Protein AF-A0AA36H9I0-F1 (afdb_monomer_lite)

Sequence (108 aa):
MLPSVDAALAVGYRLLRPGSNLMRPSLDGLLRYNGPSHHNLRRKNVFIATKLYPSGSDNFFVESDDKIKDFLNNLRTDYMDMLLIYFPKTKETELDSPNNAIHRRIPT

Radius of gyration: 16.47 Å; chains: 1; bounding box: 45×22×42 Å

Structure (mmCIF, N/CA/C/O backbone):
data_AF-A0AA36H9I0-F1
#
_entry.id   AF-A0AA36H9I0-F1
#
loop_
_atom_site.group_PDB
_atom_site.id
_atom_site.type_symbol
_atom_site.label_atom_id
_atom_site.label_alt_id
_atom_site.label_comp_id
_atom_site.label_asym_id
_atom_site.label_entity_id
_atom_site.label_seq_id
_atom_site.pdbx_PDB_ins_code
_atom_site.Cartn_x
_atom_site.Cartn_y
_atom_site.Cartn_z
_atom_site.occupancy
_atom_site.B_iso_or_equiv
_atom_site.auth_seq_id
_atom_site.auth_comp_id
_atom_site.auth_asym_id
_atom_site.auth_atom_id
_atom_site.pdbx_PDB_model_num
ATOM 1 N N . MET A 1 1 ? -17.756 8.903 3.420 1.00 54.78 1 MET A N 1
ATOM 2 C CA . MET A 1 1 ? -17.158 7.550 3.413 1.00 54.78 1 MET A CA 1
ATOM 3 C C . MET A 1 1 ? -17.801 6.770 2.282 1.00 54.78 1 MET A C 1
ATOM 5 O O . MET A 1 1 ? -18.996 6.956 2.088 1.00 54.78 1 MET A O 1
ATOM 9 N N . LEU A 1 2 ? -17.061 5.962 1.515 1.00 65.62 2 LEU A N 1
ATOM 10 C CA . LEU A 1 2 ? -17.715 5.041 0.579 1.00 65.62 2 LEU A CA 1
ATOM 11 C C . LEU A 1 2 ? -18.588 4.082 1.409 1.00 65.62 2 LEU A C 1
ATOM 13 O O . LEU A 1 2 ? -18.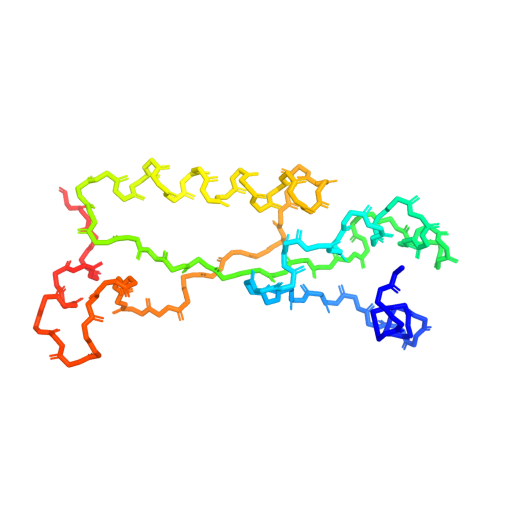027 3.430 2.294 1.00 65.62 2 LEU A O 1
ATOM 17 N N . PRO A 1 3 ? -19.910 3.988 1.166 1.00 74.25 3 PRO A N 1
ATOM 18 C CA . PRO A 1 3 ? -20.811 3.164 1.980 1.00 74.25 3 PRO A CA 1
ATOM 19 C C . PRO A 1 3 ? -20.350 1.707 2.117 1.00 74.25 3 PRO A C 1
ATOM 21 O O . PRO A 1 3 ? -20.537 1.077 3.152 1.00 74.25 3 PRO A O 1
ATOM 24 N N . SER A 1 4 ? -19.670 1.189 1.093 1.00 78.31 4 SER A N 1
ATOM 25 C CA . SER A 1 4 ? -19.118 -0.164 1.079 1.00 78.31 4 SER A CA 1
ATOM 26 C C . SER A 1 4 ? -17.991 -0.384 2.089 1.00 78.31 4 SER A C 1
ATOM 28 O O . SER A 1 4 ? -17.927 -1.453 2.690 1.00 78.31 4 SER A O 1
ATOM 30 N N . VAL A 1 5 ? -17.105 0.595 2.301 1.00 78.44 5 VAL A N 1
ATOM 31 C CA . VAL A 1 5 ? -15.998 0.420 3.254 1.00 78.44 5 VAL A CA 1
ATOM 32 C C . VAL A 1 5 ? -16.494 0.552 4.690 1.00 78.44 5 VAL A C 1
ATOM 34 O O . VAL A 1 5 ? -16.022 -0.175 5.557 1.00 78.44 5 VAL A O 1
ATOM 37 N N . ASP A 1 6 ? -17.477 1.421 4.935 1.00 78.00 6 ASP A N 1
ATOM 38 C CA . ASP A 1 6 ? -18.115 1.531 6.251 1.00 78.00 6 ASP A CA 1
ATOM 39 C C . ASP A 1 6 ? -18.805 0.229 6.652 1.00 78.00 6 ASP A C 1
ATOM 41 O O . ASP A 1 6 ? -18.501 -0.338 7.699 1.00 78.00 6 ASP A O 1
ATOM 45 N N . ALA A 1 7 ? -19.645 -0.305 5.760 1.00 84.69 7 ALA A N 1
ATOM 46 C CA . ALA A 1 7 ? -20.313 -1.581 5.967 1.00 84.69 7 ALA A CA 1
ATOM 47 C C . ALA A 1 7 ? -19.306 -2.722 6.176 1.00 84.69 7 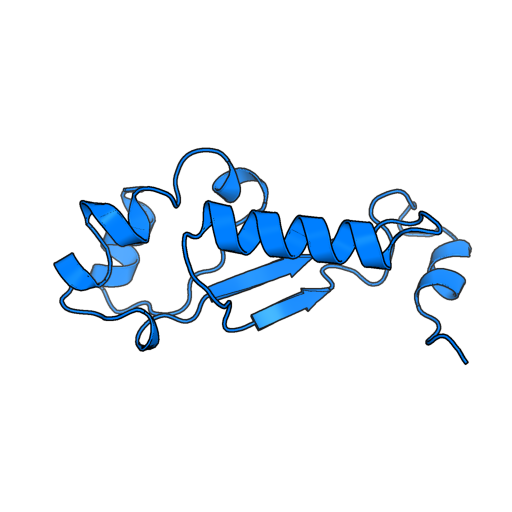ALA A C 1
ATOM 49 O O . ALA A 1 7 ? -19.489 -3.544 7.069 1.00 84.69 7 ALA A O 1
ATOM 50 N N . ALA A 1 8 ? -18.209 -2.751 5.408 1.00 86.56 8 ALA A N 1
ATOM 51 C CA . ALA A 1 8 ? -17.154 -3.745 5.585 1.00 86.56 8 ALA A CA 1
ATOM 52 C C . ALA A 1 8 ? -16.517 -3.658 6.985 1.00 86.56 8 ALA A C 1
ATOM 54 O O . ALA A 1 8 ? -16.361 -4.681 7.655 1.00 86.56 8 ALA A O 1
ATOM 55 N N . LEU A 1 9 ? -16.185 -2.452 7.462 1.00 85.88 9 LEU A N 1
ATOM 56 C CA . LEU A 1 9 ? -15.652 -2.267 8.815 1.00 85.88 9 LEU A CA 1
ATOM 57 C C . LEU A 1 9 ? -16.678 -2.670 9.888 1.00 85.88 9 LEU A C 1
ATOM 59 O O . LEU A 1 9 ? -16.293 -3.352 10.845 1.00 85.88 9 LEU A O 1
ATOM 63 N N . ALA A 1 10 ? -17.956 -2.331 9.692 1.00 86.38 10 ALA A N 1
ATOM 64 C CA . ALA A 1 10 ? -19.056 -2.666 10.597 1.00 86.38 10 ALA A CA 1
ATOM 65 C C . ALA A 1 10 ? -19.235 -4.182 10.771 1.00 86.38 10 ALA A C 1
ATOM 67 O O . ALA A 1 10 ? -19.421 -4.659 11.887 1.00 86.38 10 ALA A O 1
ATOM 68 N N . VAL A 1 11 ? -19.111 -4.956 9.686 1.00 92.50 11 VAL A N 1
ATOM 69 C CA . VAL A 1 11 ? -19.243 -6.427 9.720 1.00 92.50 11 VAL A CA 1
ATOM 70 C C . VAL A 1 11 ? -17.930 -7.158 10.030 1.00 92.50 11 VAL A C 1
ATOM 72 O O . VAL A 1 11 ? -17.884 -8.384 9.998 1.00 92.50 11 VAL A O 1
ATOM 75 N N . GLY A 1 12 ? -16.855 -6.428 10.347 1.00 90.75 12 GLY A N 1
ATOM 76 C CA . GLY A 1 12 ? -15.625 -7.013 10.888 1.00 90.75 12 GLY A CA 1
ATOM 77 C C . GLY A 1 12 ? -14.437 -7.111 9.929 1.00 90.75 12 GLY A C 1
ATOM 78 O O . GLY A 1 12 ? -13.374 -7.562 10.354 1.00 90.75 12 GLY A O 1
ATOM 79 N N . TYR A 1 13 ? -14.537 -6.648 8.678 1.00 92.12 13 TYR A N 1
ATOM 80 C CA . TYR A 1 13 ? -13.367 -6.605 7.796 1.00 92.12 13 TYR A CA 1
ATOM 81 C C . TYR A 1 13 ? -12.296 -5.688 8.373 1.00 92.12 13 TYR A C 1
ATOM 83 O O . TYR A 1 13 ? -12.578 -4.581 8.836 1.00 92.12 13 TYR A O 1
ATOM 91 N N . ARG A 1 14 ? -11.046 -6.144 8.321 1.00 91.06 14 ARG A N 1
ATOM 92 C CA . ARG A 1 14 ? -9.877 -5.357 8.726 1.00 91.06 14 ARG A CA 1
ATOM 93 C C . ARG A 1 14 ? -8.837 -5.222 7.626 1.00 91.06 14 ARG A C 1
ATOM 95 O O . ARG A 1 14 ? -7.972 -4.377 7.759 1.00 91.06 14 ARG A O 1
ATOM 102 N N . LEU A 1 15 ? -8.930 -5.978 6.532 1.00 91.38 15 LEU A N 1
ATOM 103 C CA . LEU A 1 15 ? -8.062 -5.799 5.369 1.00 91.38 15 LEU A CA 1
ATOM 104 C C . LEU A 1 15 ? -8.715 -4.849 4.369 1.00 91.38 15 LEU A C 1
ATOM 106 O O . LEU A 1 15 ? -9.805 -5.116 3.867 1.00 91.38 15 LEU A O 1
ATOM 110 N N . LEU A 1 16 ? -8.016 -3.764 4.053 1.00 85.44 16 LEU A N 1
ATOM 111 C CA . LEU A 1 16 ? -8.414 -2.779 3.062 1.00 85.44 16 LEU A CA 1
ATOM 112 C C . LEU A 1 16 ? -7.398 -2.758 1.929 1.00 85.44 16 LEU A C 1
ATOM 114 O O . LEU A 1 16 ? -6.202 -2.557 2.144 1.00 85.44 16 LEU A O 1
ATOM 118 N N . ARG A 1 17 ? -7.893 -2.934 0.705 1.00 84.25 17 ARG A N 1
ATOM 119 C CA . ARG A 1 17 ? -7.081 -2.857 -0.506 1.00 84.25 17 ARG A CA 1
ATOM 120 C C . ARG A 1 17 ? -7.621 -1.777 -1.441 1.00 84.25 17 ARG A C 1
ATOM 122 O O . ARG A 1 17 ? -8.466 -2.082 -2.285 1.00 84.25 17 ARG A O 1
ATOM 129 N N . PRO A 1 18 ? -7.175 -0.519 -1.303 1.00 72.06 18 PRO A N 1
ATOM 130 C CA . PRO A 1 18 ? -7.567 0.530 -2.232 1.00 72.06 18 PRO A CA 1
ATOM 131 C C . PRO A 1 18 ? -7.066 0.200 -3.646 1.00 72.06 18 PRO A C 1
ATOM 133 O O . PRO A 1 18 ? -5.919 -0.196 -3.850 1.00 72.06 18 PRO A O 1
ATOM 136 N N . GLY A 1 19 ? -7.947 0.326 -4.640 1.00 66.12 19 GLY A N 1
ATOM 137 C CA . GLY A 1 19 ? -7.549 0.311 -6.049 1.00 66.12 19 GLY A CA 1
ATOM 138 C C . GLY A 1 19 ? -6.933 1.653 -6.450 1.00 66.12 19 GLY A C 1
ATOM 139 O O . GLY A 1 19 ? -7.266 2.676 -5.858 1.00 66.12 19 GLY A O 1
ATOM 140 N N . SER A 1 20 ? -6.094 1.679 -7.489 1.00 57.47 20 SER A N 1
ATOM 141 C CA . SER A 1 20 ? -5.410 2.895 -7.974 1.00 57.47 20 SER A CA 1
ATOM 142 C C . SER A 1 20 ? -6.358 4.066 -8.276 1.00 57.47 20 SER A C 1
ATOM 144 O O . SER A 1 20 ? -6.015 5.217 -8.028 1.00 57.47 20 SER A O 1
ATOM 146 N N . ASN A 1 21 ? -7.574 3.782 -8.754 1.00 50.12 21 ASN A N 1
ATOM 147 C CA . ASN A 1 21 ? -8.593 4.801 -9.048 1.00 50.12 21 ASN A CA 1
ATOM 148 C C . ASN A 1 21 ? -9.356 5.264 -7.792 1.00 50.12 21 ASN A C 1
ATOM 150 O O . ASN A 1 21 ? -9.898 6.364 -7.767 1.00 50.12 21 ASN A O 1
ATOM 154 N N . LEU A 1 22 ? -9.366 4.443 -6.736 1.00 50.00 22 LEU A N 1
ATOM 155 C CA . LEU A 1 22 ? -9.992 4.745 -5.444 1.00 50.00 22 LEU A CA 1
ATOM 156 C C . LEU A 1 22 ? -9.137 5.699 -4.591 1.00 50.00 22 LEU A C 1
ATOM 158 O O . LEU A 1 22 ? -9.618 6.247 -3.602 1.00 50.00 22 LEU A O 1
ATOM 162 N N . MET A 1 23 ? -7.871 5.890 -4.973 1.00 52.00 23 MET A N 1
ATOM 163 C CA . MET A 1 23 ? -6.918 6.745 -4.266 1.00 52.00 23 MET A CA 1
ATOM 164 C C . MET A 1 23 ? -7.111 8.238 -4.530 1.00 52.00 23 MET A C 1
ATOM 166 O O . MET A 1 23 ? -6.544 9.042 -3.802 1.00 52.00 23 MET A O 1
ATOM 170 N N . ARG A 1 24 ? -7.892 8.622 -5.551 1.00 50.19 24 ARG A N 1
ATOM 171 C CA . ARG A 1 24 ? -7.977 10.021 -5.994 1.00 50.19 24 ARG A CA 1
ATOM 172 C C . ARG A 1 24 ? -9.034 10.869 -5.264 1.00 50.19 24 ARG A C 1
ATOM 174 O O . ARG A 1 24 ? -8.692 12.003 -4.961 1.00 50.19 24 ARG A O 1
ATOM 181 N N . PRO A 1 25 ? -10.265 10.395 -4.956 1.00 45.78 25 PRO A N 1
ATOM 182 C CA . PRO A 1 25 ? -11.233 11.265 -4.269 1.00 45.78 25 PRO A CA 1
ATOM 183 C C . PRO A 1 25 ? -11.659 10.869 -2.845 1.00 45.78 25 PRO A C 1
ATOM 185 O O . PRO A 1 25 ? -12.310 11.690 -2.206 1.00 45.78 25 PRO A O 1
ATOM 188 N N . SER A 1 26 ? -11.395 9.668 -2.297 1.00 50.19 26 SER A N 1
ATOM 189 C CA . SER A 1 26 ? -12.060 9.329 -1.016 1.00 50.19 26 SER A CA 1
ATOM 190 C C . SER A 1 26 ? -11.450 8.229 -0.135 1.00 50.19 26 SER A C 1
ATOM 192 O O . SER A 1 26 ? -12.193 7.373 0.356 1.00 50.19 26 SER A O 1
ATOM 194 N N . LEU A 1 27 ? -10.148 8.290 0.171 1.00 51.41 27 LEU A N 1
ATOM 195 C CA . LEU A 1 27 ? -9.668 7.784 1.473 1.00 51.41 27 LEU A CA 1
ATOM 196 C C . LEU A 1 27 ? -9.470 8.884 2.526 1.00 51.41 27 LEU A C 1
ATOM 198 O O . LEU A 1 27 ? -9.447 8.584 3.719 1.00 51.41 27 LEU A O 1
ATOM 202 N N . ASP A 1 28 ? -9.492 10.149 2.100 1.00 46.25 28 ASP A N 1
ATOM 203 C CA . ASP A 1 28 ? -9.502 11.341 2.956 1.00 46.25 28 ASP A CA 1
ATOM 204 C C . ASP A 1 28 ? -10.556 11.280 4.077 1.00 46.25 28 ASP A C 1
ATOM 206 O O . ASP A 1 28 ? -10.324 11.746 5.193 1.00 46.25 28 ASP A O 1
ATOM 210 N N . GLY A 1 29 ? -11.706 10.653 3.804 1.00 48.47 29 GLY A N 1
ATOM 211 C CA . GLY A 1 29 ? -12.791 10.467 4.770 1.00 48.47 29 GLY A CA 1
ATOM 212 C C . GLY A 1 29 ? -12.775 9.138 5.530 1.00 48.47 29 GLY A C 1
ATOM 213 O O . GLY A 1 29 ? -13.533 9.002 6.490 1.00 48.47 29 GLY A O 1
ATOM 214 N N . LEU A 1 30 ? -11.952 8.162 5.124 1.00 54.00 30 LEU A N 1
ATOM 215 C CA . LEU A 1 30 ? -11.937 6.834 5.741 1.00 54.00 30 LEU A CA 1
ATOM 216 C C . LEU A 1 30 ? -11.290 6.849 7.122 1.00 54.00 30 LEU A C 1
ATOM 218 O O . LEU A 1 30 ? -11.677 6.057 7.957 1.00 54.00 30 LEU A O 1
ATOM 222 N N . LEU A 1 31 ? -10.305 7.708 7.379 1.00 55.41 31 LEU A N 1
ATOM 223 C CA . LEU A 1 31 ? -9.673 7.774 8.702 1.00 55.41 31 LEU A CA 1
ATOM 224 C C . LEU A 1 31 ? -10.108 9.003 9.512 1.00 55.41 31 LEU A C 1
ATOM 226 O O . LEU A 1 31 ? -9.999 8.975 10.733 1.00 55.41 31 LEU A O 1
ATOM 230 N N . ARG A 1 32 ? -10.633 10.058 8.864 1.00 48.59 32 ARG A N 1
ATOM 231 C CA . ARG A 1 32 ? -10.984 11.326 9.533 1.00 48.59 32 ARG A CA 1
ATOM 232 C C . ARG A 1 32 ? -12.449 11.499 9.930 1.00 48.59 32 ARG A C 1
ATOM 234 O O . ARG A 1 32 ? -12.674 12.118 10.960 1.00 48.59 32 ARG A O 1
ATOM 241 N N . TYR A 1 33 ? -13.422 11.028 9.141 1.00 48.12 33 TYR A N 1
ATOM 242 C CA . TYR A 1 33 ? -14.826 11.433 9.350 1.00 48.12 33 TYR A CA 1
ATOM 243 C C . TYR A 1 33 ? -15.704 10.334 9.963 1.00 48.12 33 TYR A C 1
ATOM 245 O O . TYR A 1 33 ? -16.446 10.630 10.883 1.00 48.12 33 TYR A O 1
ATOM 253 N N . ASN A 1 34 ? -15.558 9.074 9.527 1.00 45.56 34 ASN A N 1
ATOM 254 C CA . ASN A 1 34 ? -16.304 7.902 10.036 1.00 45.56 34 ASN A CA 1
ATOM 255 C C . ASN A 1 34 ? -15.397 6.658 10.118 1.00 45.56 34 ASN A C 1
ATOM 257 O O . ASN A 1 34 ? -15.781 5.548 9.767 1.00 45.56 34 ASN A O 1
ATOM 261 N N . GLY A 1 35 ? -14.129 6.862 10.461 1.00 55.91 35 GLY A N 1
ATOM 262 C CA . GLY A 1 35 ? -13.119 5.829 10.301 1.00 55.91 35 GLY A CA 1
ATOM 263 C C . GLY A 1 35 ? -13.152 4.713 11.324 1.00 55.91 35 GLY A C 1
ATOM 264 O O . GLY A 1 35 ? -14.155 4.529 12.004 1.00 55.91 35 GLY A O 1
ATOM 265 N N . PRO A 1 36 ? -12.034 3.983 11.476 1.00 52.06 36 PRO A N 1
ATOM 266 C CA . PRO A 1 36 ? -11.808 3.067 12.573 1.00 52.06 36 PRO A CA 1
ATOM 267 C C . PRO A 1 36 ? -12.453 3.554 13.877 1.00 52.06 36 PRO A C 1
ATOM 269 O O . PRO A 1 36 ? -13.247 2.829 14.446 1.00 52.06 36 PRO A O 1
ATOM 272 N N . SER A 1 37 ? -12.261 4.816 14.250 1.00 52.19 37 SER A N 1
ATOM 273 C CA . SER A 1 37 ? -12.871 5.484 15.405 1.00 52.19 37 SER A CA 1
ATOM 274 C C . SER A 1 37 ? -14.407 5.416 15.502 1.00 52.19 37 SER A C 1
ATOM 276 O O . SER A 1 37 ? -14.902 5.232 16.609 1.00 52.19 37 SER A O 1
ATOM 278 N N . HIS A 1 38 ? -15.160 5.495 14.398 1.00 66.00 38 HIS A N 1
ATOM 279 C CA . HIS A 1 38 ? -16.621 5.275 14.377 1.00 66.00 38 HIS A CA 1
ATOM 280 C C . HIS A 1 38 ? -16.986 3.834 14.770 1.00 66.00 38 HIS A C 1
ATOM 282 O O . HIS A 1 38 ? -17.981 3.589 15.442 1.00 66.00 38 HIS A O 1
ATOM 288 N N . HIS A 1 39 ? -16.116 2.885 14.425 1.00 74.25 39 HIS A N 1
ATOM 289 C CA . HIS A 1 39 ? -16.177 1.479 14.839 1.00 74.25 39 HIS A CA 1
ATOM 290 C C . HIS A 1 39 ? -15.274 1.179 16.056 1.00 74.25 39 HIS A C 1
ATOM 292 O O . HIS A 1 39 ? -14.968 0.021 16.331 1.00 74.25 39 HIS A O 1
ATOM 298 N N . ASN A 1 40 ? -14.800 2.213 16.769 1.00 78.00 40 ASN A N 1
ATOM 299 C CA . ASN A 1 40 ? -13.834 2.145 17.879 1.00 78.00 40 ASN A CA 1
ATOM 300 C C . ASN A 1 40 ? -12.516 1.372 17.592 1.00 78.00 40 ASN A C 1
ATOM 302 O O . ASN A 1 40 ? -11.878 0.782 18.463 1.00 78.00 40 ASN A O 1
ATOM 306 N N . LEU A 1 41 ? -12.087 1.368 16.343 1.00 81.81 41 LEU A N 1
ATOM 307 C CA . LEU A 1 41 ? -10.833 0.826 15.843 1.00 81.81 41 LEU A CA 1
ATOM 308 C C . LEU A 1 41 ? -9.749 1.922 15.794 1.00 81.81 41 LEU A C 1
ATOM 310 O O . LEU A 1 41 ? -10.009 3.115 15.640 1.00 81.81 41 LEU A O 1
ATOM 314 N N . ARG A 1 42 ? -8.490 1.501 15.871 1.00 82.12 42 ARG A N 1
ATOM 315 C CA . ARG A 1 42 ? -7.288 2.329 15.691 1.00 82.12 42 ARG A CA 1
ATOM 316 C C . ARG A 1 42 ? -6.593 1.947 14.385 1.00 82.12 42 ARG A C 1
ATOM 318 O O . ARG A 1 42 ? -6.871 0.887 13.831 1.00 82.12 42 ARG A O 1
ATOM 325 N N . ARG A 1 43 ? -5.618 2.743 13.927 1.00 85.94 43 ARG A N 1
ATOM 326 C CA . ARG A 1 43 ? -4.833 2.439 12.711 1.00 85.94 43 ARG A CA 1
ATOM 327 C C . ARG A 1 43 ? -4.270 1.010 12.701 1.00 85.94 43 ARG A C 1
ATOM 329 O O . ARG A 1 43 ? -4.393 0.330 11.691 1.00 85.94 43 ARG A O 1
ATOM 336 N N . LYS A 1 44 ? -3.747 0.540 13.840 1.00 88.44 44 LYS A N 1
ATOM 337 C CA . LYS A 1 44 ? -3.201 -0.821 14.024 1.00 88.44 44 LYS A CA 1
ATOM 338 C C . LYS A 1 44 ? -4.227 -1.956 13.924 1.00 88.44 44 LYS A C 1
ATOM 340 O O . LYS A 1 44 ? -3.852 -3.119 13.901 1.00 88.44 44 LYS A O 1
ATOM 345 N N . ASN A 1 45 ? -5.521 -1.643 13.968 1.00 87.88 45 ASN A N 1
ATOM 346 C CA . ASN A 1 45 ? -6.578 -2.642 13.843 1.00 87.88 45 ASN A CA 1
ATOM 347 C C . ASN A 1 45 ? -6.952 -2.901 12.384 1.00 87.88 45 ASN A C 1
ATOM 349 O O . ASN A 1 45 ? -7.764 -3.780 12.134 1.00 87.88 45 ASN A O 1
ATOM 353 N N . VAL A 1 46 ? -6.398 -2.141 11.441 1.00 87.88 46 VAL A N 1
ATOM 354 C CA . VAL A 1 46 ? -6.696 -2.243 10.015 1.00 87.88 46 VAL A CA 1
ATOM 355 C C . VAL A 1 46 ? -5.404 -2.560 9.276 1.00 87.88 46 VAL A C 1
ATOM 357 O O . VAL A 1 46 ? -4.364 -2.001 9.598 1.00 87.88 46 VAL A O 1
ATOM 360 N N . PHE A 1 47 ? -5.479 -3.436 8.286 1.00 92.44 47 PHE A N 1
ATOM 361 C CA . PHE A 1 47 ? -4.388 -3.838 7.416 1.00 92.44 47 PHE A CA 1
ATOM 362 C C . PHE A 1 47 ? -4.580 -3.194 6.043 1.00 92.44 47 PHE A C 1
ATOM 364 O O . PHE A 1 47 ? -5.529 -3.518 5.329 1.00 92.44 47 PHE A O 1
ATOM 371 N N . ILE A 1 48 ? -3.696 -2.278 5.666 1.00 88.38 48 ILE A N 1
ATOM 372 C CA . ILE A 1 48 ? -3.726 -1.580 4.383 1.00 88.38 48 ILE A CA 1
ATOM 373 C C . ILE A 1 48 ? -2.725 -2.237 3.436 1.00 88.38 48 ILE A C 1
ATOM 375 O O . ILE A 1 48 ? -1.515 -2.186 3.659 1.00 88.38 48 ILE A O 1
ATOM 379 N N . ALA A 1 49 ? -3.244 -2.813 2.354 1.00 90.69 49 ALA A N 1
ATOM 380 C CA . ALA A 1 49 ? -2.452 -3.410 1.288 1.00 90.69 49 ALA A CA 1
ATOM 381 C C . ALA A 1 49 ? -2.617 -2.616 -0.009 1.00 90.69 49 ALA A C 1
ATOM 383 O O . ALA A 1 49 ? -3.742 -2.408 -0.460 1.00 90.69 49 ALA A O 1
ATOM 384 N N . THR A 1 50 ? -1.523 -2.234 -0.665 1.00 87.25 50 THR A N 1
ATOM 385 C CA . THR A 1 50 ? -1.583 -1.600 -1.991 1.00 87.25 50 THR A CA 1
ATOM 386 C C . THR A 1 50 ? -0.609 -2.237 -2.975 1.00 87.25 50 THR A C 1
ATOM 388 O O . THR A 1 50 ? 0.161 -3.142 -2.646 1.00 87.25 50 THR A O 1
ATOM 391 N N . LYS A 1 51 ? -0.702 -1.798 -4.227 1.00 88.38 51 LYS A N 1
ATOM 392 C CA . LYS A 1 51 ? 0.069 -2.305 -5.351 1.00 88.38 51 LYS A CA 1
ATOM 393 C C . LYS A 1 51 ? 0.793 -1.167 -6.054 1.00 88.38 51 LYS A C 1
ATOM 395 O O . LYS A 1 51 ? 0.169 -0.176 -6.421 1.00 88.38 51 LYS A O 1
ATOM 400 N N . LEU A 1 52 ? 2.083 -1.354 -6.297 1.00 88.19 52 LEU A N 1
ATOM 401 C CA . LEU A 1 52 ? 2.918 -0.455 -7.078 1.00 88.19 52 LEU A CA 1
ATOM 402 C C . LEU A 1 52 ? 3.149 -1.052 -8.469 1.00 88.19 52 LEU A C 1
ATOM 404 O O . LEU A 1 52 ? 3.524 -2.216 -8.593 1.00 88.19 52 LEU A O 1
ATOM 408 N N . TYR A 1 53 ? 2.937 -0.250 -9.512 1.00 86.81 53 TYR A N 1
ATOM 409 C CA . TYR A 1 53 ? 3.427 -0.552 -10.858 1.00 86.81 53 TYR A CA 1
ATOM 410 C C . TYR A 1 53 ? 4.767 0.176 -11.050 1.00 86.81 53 TYR A C 1
ATOM 412 O O . TYR A 1 53 ? 4.758 1.419 -11.056 1.00 86.81 53 TYR A O 1
ATOM 420 N N . PRO A 1 54 ? 5.891 -0.555 -11.179 1.00 84.88 54 PRO A N 1
ATOM 421 C CA . PRO A 1 54 ? 7.193 0.047 -11.437 1.00 84.88 54 PRO A CA 1
ATOM 422 C C . PRO A 1 54 ? 7.196 0.799 -12.765 1.00 84.88 54 PRO A C 1
ATOM 424 O O . PRO A 1 54 ? 6.519 0.393 -13.712 1.00 84.88 54 PRO A O 1
ATOM 427 N N . SER A 1 55 ? 7.952 1.887 -12.814 1.00 86.75 55 SER A N 1
ATOM 428 C CA . SER A 1 55 ? 8.283 2.577 -14.060 1.00 86.75 55 SER A CA 1
ATOM 429 C C . SER A 1 55 ? 9.424 1.856 -14.769 1.00 86.75 55 SER A C 1
ATOM 431 O O . SER A 1 55 ? 10.260 1.236 -14.112 1.00 86.75 55 SER A O 1
ATOM 433 N N . GLY A 1 56 ? 9.450 1.925 -16.096 1.00 85.50 56 GLY A N 1
ATOM 434 C CA . GLY A 1 56 ? 10.580 1.488 -16.912 1.00 85.50 56 GLY A CA 1
ATOM 435 C C . GLY A 1 56 ? 11.661 2.544 -17.115 1.00 85.50 56 GLY A C 1
ATOM 436 O O . GLY A 1 56 ? 12.574 2.289 -17.892 1.00 85.50 56 GLY A O 1
ATOM 437 N N . SER A 1 57 ? 11.558 3.707 -16.466 1.00 87.31 57 SER A N 1
ATOM 438 C CA . SER A 1 57 ? 12.571 4.762 -16.541 1.00 87.31 57 SER A CA 1
ATOM 439 C C . SER A 1 57 ? 13.835 4.419 -15.741 1.00 87.31 57 SER A C 1
ATOM 441 O O . SER A 1 57 ? 13.800 3.649 -14.779 1.00 87.31 57 SER A O 1
ATOM 443 N N . ASP A 1 58 ? 14.950 5.070 -16.076 1.00 86.00 58 ASP A N 1
ATOM 444 C CA . ASP A 1 58 ? 16.198 4.965 -15.303 1.00 86.00 58 ASP A CA 1
ATOM 445 C C . ASP A 1 58 ? 16.059 5.537 -13.877 1.00 86.00 58 ASP A C 1
ATOM 447 O O . ASP A 1 58 ? 16.807 5.174 -12.971 1.00 86.00 58 ASP A O 1
ATOM 451 N N . ASN A 1 59 ? 15.047 6.381 -13.645 1.00 88.75 59 ASN A N 1
ATOM 452 C CA . ASN A 1 59 ? 14.737 6.990 -12.350 1.00 88.75 59 ASN A CA 1
ATOM 453 C C . ASN A 1 59 ? 13.701 6.191 -11.541 1.00 88.75 59 ASN A C 1
ATOM 455 O O . ASN A 1 59 ? 13.089 6.735 -10.616 1.00 88.75 59 ASN A O 1
ATOM 459 N N . PHE A 1 60 ? 13.486 4.906 -11.855 1.00 86.12 60 PHE A N 1
ATOM 460 C CA . PHE A 1 60 ? 12.405 4.112 -11.261 1.00 86.12 60 PHE A CA 1
ATOM 461 C C . PHE A 1 60 ? 12.406 4.098 -9.725 1.00 86.12 60 PHE A C 1
ATOM 463 O O . PHE A 1 60 ? 11.333 3.985 -9.129 1.00 86.12 60 PHE A O 1
ATOM 470 N N . PHE A 1 61 ? 13.570 4.212 -9.073 1.00 87.50 61 PHE A N 1
ATOM 471 C CA . PHE A 1 61 ? 13.668 4.298 -7.614 1.00 87.50 61 PHE A CA 1
ATOM 472 C C . PHE A 1 61 ? 13.001 5.564 -7.066 1.00 87.50 61 PHE A C 1
ATOM 474 O O . PHE A 1 61 ? 12.165 5.463 -6.171 1.00 87.50 61 PHE A O 1
ATOM 481 N N . VAL A 1 62 ? 13.322 6.731 -7.634 1.00 92.44 62 VAL A N 1
ATOM 482 C CA . VAL A 1 62 ? 12.752 8.026 -7.224 1.00 92.44 62 VAL A CA 1
ATOM 483 C C . VAL A 1 62 ? 11.252 8.044 -7.495 1.00 92.44 62 VAL A C 1
ATOM 485 O O . VAL A 1 62 ? 10.461 8.342 -6.610 1.00 92.44 62 VAL A O 1
ATOM 488 N N . GLU A 1 63 ? 10.839 7.606 -8.685 1.00 91.19 63 GLU A N 1
ATOM 489 C CA . GLU A 1 63 ? 9.420 7.564 -9.048 1.00 91.19 63 GLU A CA 1
ATOM 490 C C . GLU A 1 63 ? 8.611 6.581 -8.186 1.00 91.19 63 GLU A C 1
ATOM 492 O O . GLU A 1 63 ? 7.414 6.774 -7.958 1.00 91.19 63 GLU A O 1
ATOM 497 N N . SER A 1 64 ? 9.237 5.495 -7.725 1.00 89.75 64 SER A N 1
ATOM 498 C CA . SER A 1 64 ? 8.607 4.548 -6.801 1.00 89.75 64 SER A CA 1
ATOM 499 C C . SER A 1 64 ? 8.451 5.149 -5.409 1.00 89.75 64 SER A C 1
ATOM 501 O O . SER A 1 64 ? 7.392 4.986 -4.805 1.00 89.75 64 SER A O 1
ATOM 503 N N . ASP A 1 65 ? 9.468 5.859 -4.922 1.00 92.25 65 ASP A N 1
ATOM 504 C CA . ASP A 1 65 ? 9.431 6.565 -3.641 1.00 92.25 65 ASP A CA 1
ATOM 505 C C . ASP A 1 65 ? 8.361 7.668 -3.634 1.00 92.25 65 ASP A C 1
ATOM 507 O O . ASP A 1 65 ? 7.526 7.715 -2.730 1.00 92.25 65 ASP A O 1
ATOM 511 N N . ASP A 1 66 ? 8.288 8.473 -4.695 1.00 92.56 66 ASP A N 1
ATOM 512 C CA . ASP A 1 66 ? 7.257 9.503 -4.855 1.00 92.56 66 ASP A CA 1
ATOM 513 C C . ASP A 1 66 ? 5.848 8.896 -4.875 1.00 92.56 66 ASP A C 1
ATOM 515 O O . ASP A 1 66 ? 4.956 9.366 -4.170 1.00 92.56 66 ASP A O 1
ATOM 519 N N . LYS A 1 67 ? 5.645 7.775 -5.583 1.00 89.00 67 LYS A N 1
ATOM 520 C CA . LYS A 1 67 ? 4.361 7.051 -5.555 1.00 89.00 67 LYS A CA 1
ATOM 521 C C . LYS A 1 67 ? 4.015 6.520 -4.163 1.00 89.00 67 LYS A C 1
ATOM 523 O O . LYS A 1 67 ? 2.842 6.514 -3.792 1.00 89.00 67 LYS A O 1
ATOM 528 N N . ILE A 1 68 ? 4.997 6.047 -3.395 1.00 90.69 68 ILE A N 1
ATOM 529 C CA . ILE A 1 68 ? 4.778 5.586 -2.018 1.00 90.69 68 ILE A CA 1
ATOM 530 C C . ILE A 1 68 ? 4.389 6.767 -1.126 1.00 90.69 68 ILE A C 1
ATOM 532 O O . ILE A 1 68 ? 3.421 6.653 -0.374 1.00 90.69 68 ILE A O 1
ATOM 536 N N . LYS A 1 69 ? 5.076 7.907 -1.241 1.00 91.31 69 LYS A N 1
ATOM 537 C CA . LYS A 1 69 ? 4.723 9.146 -0.533 1.00 91.31 69 LYS A CA 1
ATOM 538 C C . LYS A 1 69 ? 3.317 9.608 -0.892 1.00 91.31 69 LYS A C 1
ATOM 540 O O . LYS A 1 69 ? 2.532 9.900 0.005 1.00 91.31 69 LYS A O 1
ATOM 545 N N . ASP A 1 70 ? 2.957 9.585 -2.172 1.00 87.81 70 ASP A N 1
ATOM 546 C CA . ASP A 1 70 ? 1.601 9.883 -2.628 1.00 87.81 70 ASP A CA 1
ATOM 547 C C . ASP A 1 70 ? 0.582 8.926 -2.015 1.00 87.81 70 ASP A C 1
ATOM 549 O O . ASP A 1 70 ? -0.489 9.352 -1.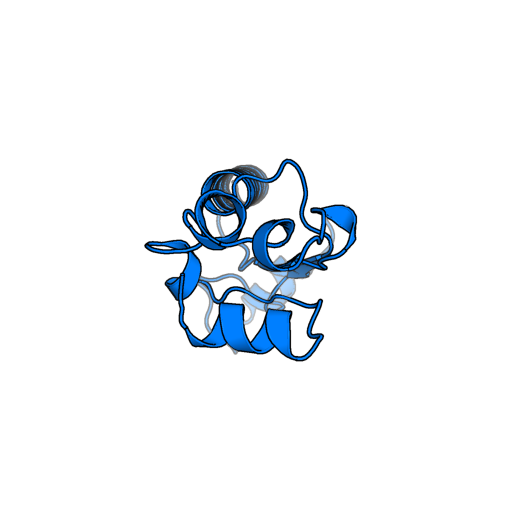581 1.00 87.81 70 ASP A O 1
ATOM 553 N N . PHE A 1 71 ? 0.892 7.629 -1.937 1.00 85.75 71 PHE A N 1
ATOM 554 C CA . PHE A 1 71 ? 0.022 6.678 -1.257 1.00 85.75 71 PHE A CA 1
ATOM 555 C C . PHE A 1 71 ? -0.163 7.047 0.211 1.00 85.75 71 PHE A C 1
ATOM 557 O O . PHE A 1 71 ? -1.299 7.197 0.648 1.00 85.75 71 PHE A O 1
ATOM 564 N N . LEU A 1 72 ? 0.916 7.246 0.961 1.00 86.56 72 LEU A N 1
ATOM 565 C CA . LEU A 1 72 ? 0.856 7.600 2.381 1.00 86.56 72 LEU A CA 1
ATOM 566 C C . LEU A 1 72 ? 0.100 8.915 2.621 1.00 86.56 72 LEU A C 1
ATOM 568 O O . LEU A 1 72 ? -0.765 8.964 3.496 1.00 86.56 72 LEU A O 1
ATOM 572 N N . ASN A 1 73 ? 0.335 9.932 1.788 1.00 85.62 73 ASN A N 1
ATOM 573 C CA . ASN A 1 73 ? -0.349 11.224 1.842 1.00 85.62 73 ASN A CA 1
ATOM 574 C C . ASN A 1 73 ? -1.854 11.081 1.575 1.00 85.62 73 ASN A C 1
ATOM 576 O O . ASN A 1 73 ? -2.667 11.563 2.364 1.00 85.62 73 ASN A O 1
ATOM 580 N N . ASN A 1 74 ? -2.236 10.356 0.519 1.00 78.00 74 ASN A N 1
ATOM 581 C CA . ASN A 1 74 ? -3.642 10.112 0.172 1.00 78.00 74 ASN A CA 1
ATOM 582 C C . ASN A 1 74 ? -4.366 9.245 1.216 1.00 78.00 74 ASN A C 1
ATOM 584 O O . ASN A 1 74 ? -5.570 9.377 1.433 1.00 78.00 74 ASN A O 1
ATOM 588 N N . LEU A 1 75 ? -3.636 8.333 1.860 1.00 77.94 75 LEU A N 1
ATOM 589 C CA . LEU A 1 75 ? -4.141 7.475 2.930 1.00 77.94 75 LEU A CA 1
ATOM 590 C C . LEU A 1 75 ? -4.099 8.167 4.306 1.00 77.94 75 LEU A C 1
ATOM 592 O O . LEU A 1 75 ? -4.716 7.664 5.244 1.00 77.94 75 LEU A O 1
ATOM 596 N N . ARG A 1 76 ? -3.383 9.294 4.431 1.00 78.50 76 ARG A N 1
ATOM 597 C CA . ARG A 1 76 ? -3.098 10.032 5.676 1.00 78.50 76 ARG A CA 1
ATOM 598 C C . ARG A 1 76 ? -2.604 9.126 6.807 1.00 78.50 76 ARG A C 1
ATOM 600 O O . ARG A 1 76 ? -3.120 9.162 7.923 1.00 78.50 76 ARG A O 1
ATOM 607 N N . THR A 1 77 ? -1.629 8.284 6.493 1.00 82.31 77 THR A N 1
ATOM 608 C CA . THR A 1 77 ? -0.998 7.335 7.418 1.00 82.31 77 THR A CA 1
ATOM 609 C C . THR A 1 77 ? 0.504 7.367 7.200 1.00 82.31 77 THR A C 1
ATOM 611 O O . THR A 1 77 ? 0.952 7.534 6.071 1.00 82.31 77 THR A O 1
ATOM 614 N N . ASP A 1 78 ? 1.275 7.135 8.254 1.00 88.94 78 ASP A N 1
ATOM 615 C CA . ASP A 1 78 ? 2.741 7.129 8.166 1.00 88.94 78 ASP A CA 1
ATOM 616 C C . ASP A 1 78 ? 3.285 5.804 7.608 1.00 88.94 78 ASP A C 1
ATOM 618 O O . ASP A 1 78 ? 4.451 5.698 7.244 1.00 88.94 78 ASP A O 1
ATOM 622 N N . TYR A 1 79 ? 2.436 4.771 7.536 1.00 90.56 79 TYR A N 1
ATOM 623 C CA . TYR A 1 79 ? 2.797 3.461 6.995 1.00 90.56 79 TYR A CA 1
ATOM 624 C C . TYR A 1 79 ? 1.623 2.722 6.341 1.00 90.56 79 TYR A C 1
ATOM 626 O O . TYR A 1 79 ? 0.446 2.934 6.668 1.00 90.56 79 TYR A O 1
ATOM 634 N N . MET A 1 80 ? 1.972 1.779 5.466 1.00 88.69 80 MET A N 1
ATOM 635 C CA . MET A 1 80 ? 1.100 0.730 4.928 1.00 88.69 80 MET A CA 1
ATOM 636 C C . MET A 1 80 ? 1.569 -0.622 5.461 1.00 88.69 80 MET A C 1
ATOM 638 O O . MET A 1 80 ? 2.756 -0.808 5.707 1.00 88.69 80 MET A O 1
ATOM 642 N N . ASP A 1 81 ? 0.647 -1.564 5.627 1.00 94.62 81 ASP A N 1
ATOM 643 C CA . ASP A 1 81 ? 0.969 -2.884 6.173 1.00 94.62 81 ASP A CA 1
ATOM 644 C C . ASP A 1 81 ? 1.579 -3.804 5.106 1.00 94.62 81 ASP A C 1
ATOM 646 O O . ASP A 1 81 ? 2.364 -4.694 5.422 1.00 94.62 81 ASP A O 1
ATOM 650 N N . MET A 1 82 ? 1.245 -3.582 3.829 1.00 94.88 82 MET A N 1
ATOM 651 C CA . MET A 1 82 ? 1.828 -4.325 2.714 1.00 94.88 82 MET A CA 1
ATOM 652 C C . MET A 1 82 ? 1.872 -3.507 1.421 1.00 94.88 82 MET A C 1
ATOM 654 O O . MET A 1 82 ? 0.864 -2.949 0.978 1.00 94.88 82 MET A O 1
ATOM 658 N N . LEU A 1 83 ? 3.031 -3.529 0.763 1.00 90.94 83 LEU A N 1
ATOM 659 C CA . LEU A 1 83 ? 3.223 -3.036 -0.596 1.00 90.94 83 LEU A CA 1
ATOM 660 C C . LEU A 1 83 ? 3.617 -4.204 -1.500 1.00 90.94 83 LEU A C 1
ATOM 662 O O . LEU A 1 83 ? 4.602 -4.890 -1.242 1.00 90.94 83 LEU A O 1
ATOM 666 N N . LEU A 1 84 ? 2.850 -4.428 -2.564 1.00 91.56 84 LEU A N 1
ATOM 667 C CA . LEU A 1 84 ? 3.149 -5.451 -3.563 1.00 91.56 84 LEU A CA 1
ATOM 668 C C . LEU A 1 84 ? 3.600 -4.798 -4.868 1.00 91.56 84 LEU A C 1
ATOM 670 O O . LEU A 1 84 ? 2.938 -3.884 -5.360 1.00 91.56 84 LEU A O 1
ATOM 674 N N . ILE A 1 85 ? 4.648 -5.328 -5.493 1.00 89.69 85 ILE A N 1
ATOM 675 C CA . ILE A 1 85 ? 4.875 -5.082 -6.920 1.00 89.69 85 ILE A CA 1
ATOM 676 C C . ILE A 1 85 ? 3.735 -5.764 -7.679 1.00 89.69 85 ILE A C 1
ATOM 678 O O . ILE A 1 85 ? 3.515 -6.966 -7.533 1.00 89.69 85 ILE A O 1
ATOM 682 N N . TYR A 1 86 ? 2.944 -4.991 -8.425 1.00 87.56 86 TYR A N 1
ATOM 683 C CA . TYR A 1 86 ? 1.696 -5.493 -8.999 1.00 87.56 86 TYR A CA 1
ATOM 684 C C . TYR A 1 86 ? 1.950 -6.591 -10.035 1.00 87.56 86 TYR A C 1
ATOM 686 O O . TYR A 1 86 ? 1.255 -7.607 -10.051 1.00 87.56 86 TYR A O 1
ATOM 694 N N . PHE A 1 87 ? 2.927 -6.379 -10.906 1.00 87.38 87 PHE A N 1
ATOM 695 C CA . PHE A 1 87 ? 3.204 -7.284 -12.005 1.00 87.38 87 PHE A CA 1
ATOM 696 C C . PHE A 1 87 ? 4.705 -7.304 -12.285 1.00 87.38 87 PHE A C 1
ATOM 698 O O . PHE A 1 87 ? 5.353 -6.269 -12.124 1.00 87.38 87 PHE A O 1
ATOM 705 N N . PRO A 1 88 ? 5.273 -8.437 -12.731 1.00 86.31 88 PRO A N 1
ATOM 706 C CA . PRO A 1 88 ? 6.683 -8.536 -13.102 1.00 86.31 88 PRO A CA 1
ATOM 707 C C . PRO A 1 88 ? 6.943 -7.912 -14.490 1.00 86.31 88 PRO A C 1
ATOM 709 O O . PRO A 1 88 ? 7.493 -8.559 -15.386 1.00 86.31 88 PRO A O 1
ATOM 712 N N . LYS A 1 89 ? 6.482 -6.673 -14.680 1.00 87.94 89 LYS A N 1
ATOM 713 C CA . LYS A 1 89 ? 6.711 -5.803 -15.837 1.00 87.94 89 LYS A CA 1
ATOM 714 C C . LYS A 1 89 ? 6.624 -4.342 -15.394 1.00 87.94 89 LYS A C 1
ATOM 716 O O . LYS A 1 89 ? 6.043 -4.047 -14.347 1.00 87.94 89 LYS A O 1
ATOM 721 N N . THR A 1 90 ? 7.119 -3.432 -16.217 1.00 88.94 90 THR A N 1
ATOM 722 C CA . THR A 1 90 ? 6.949 -1.998 -15.979 1.00 88.94 90 THR A CA 1
ATOM 723 C C . THR A 1 90 ? 5.601 -1.533 -16.517 1.00 88.94 90 THR A C 1
ATOM 725 O O . THR A 1 90 ? 4.930 -2.212 -17.301 1.00 88.94 90 THR A O 1
ATOM 728 N N . LYS A 1 91 ? 5.121 -0.382 -16.061 1.00 85.75 91 LYS A N 1
ATOM 729 C CA . LYS A 1 91 ? 3.815 0.125 -16.489 1.00 85.75 91 LYS A CA 1
ATOM 730 C C . LYS A 1 91 ? 3.765 0.335 -18.010 1.00 85.75 91 LYS A C 1
ATOM 732 O O . LYS A 1 91 ? 2.714 0.107 -18.602 1.00 85.75 91 LYS A O 1
ATOM 737 N N . GLU A 1 92 ? 4.894 0.697 -18.606 1.00 88.75 92 GLU A N 1
ATOM 738 C CA . GLU A 1 92 ? 5.063 1.109 -19.999 1.00 88.75 92 GLU A CA 1
ATOM 739 C C . GLU A 1 92 ? 5.269 -0.062 -20.970 1.00 88.75 92 GLU A C 1
ATOM 741 O O . GLU A 1 92 ? 5.040 0.100 -22.165 1.00 88.75 92 GLU A O 1
ATOM 746 N N . THR A 1 93 ? 5.703 -1.235 -20.498 1.00 88.56 93 THR A N 1
ATOM 747 C CA . THR A 1 93 ? 5.993 -2.371 -21.383 1.00 88.56 93 THR A CA 1
ATOM 748 C C . THR A 1 93 ? 4.768 -3.233 -21.671 1.00 88.56 93 THR A C 1
ATOM 750 O O . THR A 1 93 ? 3.921 -3.462 -20.803 1.00 88.56 93 THR A O 1
ATOM 753 N N . GLU A 1 94 ? 4.706 -3.786 -22.881 1.00 89.88 94 GLU A N 1
ATOM 754 C CA . GLU A 1 94 ? 3.732 -4.821 -23.243 1.00 89.88 94 GLU A CA 1
ATOM 755 C C . GLU A 1 94 ? 3.961 -6.121 -22.459 1.00 89.88 94 GLU A C 1
ATOM 757 O O . GLU A 1 94 ? 5.047 -6.371 -21.923 1.00 89.88 94 GLU A O 1
ATOM 762 N N . LEU A 1 95 ? 2.929 -6.961 -22.368 1.00 87.94 95 LEU A N 1
ATOM 763 C CA . LEU A 1 95 ? 2.956 -8.199 -21.575 1.00 87.94 95 LEU A CA 1
ATOM 764 C C . LEU A 1 95 ? 4.041 -9.185 -22.036 1.00 87.94 95 LEU A C 1
ATOM 766 O O . LEU A 1 95 ? 4.720 -9.792 -21.205 1.00 87.94 95 LEU A O 1
ATOM 770 N N . ASP A 1 96 ? 4.216 -9.318 -23.344 1.00 90.06 96 ASP A N 1
ATOM 771 C CA . ASP A 1 96 ? 5.142 -10.226 -24.023 1.00 90.06 96 ASP A CA 1
ATOM 772 C C . ASP A 1 96 ? 6.474 -9.562 -24.404 1.00 90.06 96 ASP A C 1
ATOM 774 O O . ASP A 1 96 ? 7.326 -10.189 -25.034 1.00 90.06 96 ASP A O 1
ATOM 778 N N . SER A 1 97 ? 6.704 -8.316 -23.972 1.00 89.50 97 SER A N 1
ATOM 779 C CA . SER A 1 97 ? 7.946 -7.609 -24.270 1.00 89.50 97 SER A CA 1
ATOM 780 C C . SER A 1 97 ? 9.169 -8.371 -23.730 1.00 89.50 97 SER A C 1
ATOM 782 O O . SER A 1 97 ? 9.225 -8.666 -22.527 1.00 89.50 97 SER A O 1
ATOM 784 N N . PRO A 1 98 ? 10.205 -8.621 -24.557 1.00 87.75 98 PRO A N 1
ATOM 785 C CA . PRO A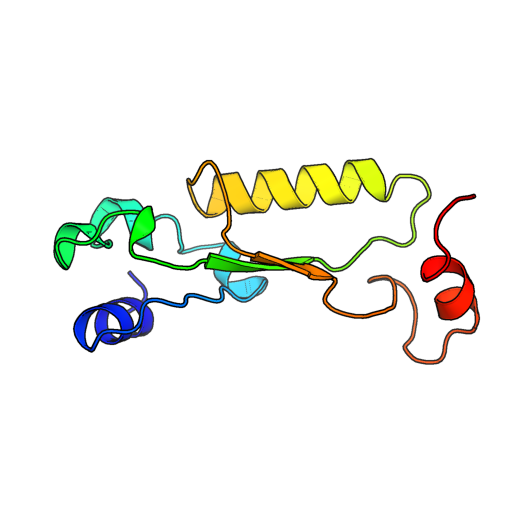 1 98 ? 11.438 -9.261 -24.097 1.00 87.75 98 PRO A CA 1
ATOM 786 C C . PRO A 1 98 ? 12.160 -8.426 -23.026 1.00 87.75 98 PRO A C 1
ATOM 788 O O . PRO A 1 98 ? 12.840 -8.981 -22.159 1.00 87.75 98 PRO A O 1
ATOM 791 N N . ASN A 1 99 ? 11.941 -7.105 -23.003 1.00 85.00 99 ASN A N 1
ATOM 792 C CA . ASN A 1 99 ? 12.523 -6.192 -22.015 1.00 85.00 99 ASN A CA 1
ATOM 793 C C . ASN A 1 99 ? 12.015 -6.457 -20.590 1.00 85.00 99 ASN A C 1
ATOM 795 O O . ASN A 1 99 ? 12.707 -6.143 -19.622 1.00 85.00 99 ASN A O 1
ATOM 799 N N . ASN A 1 100 ? 10.863 -7.119 -20.425 1.00 86.75 100 ASN A N 1
ATOM 800 C CA . ASN A 1 100 ? 10.367 -7.509 -19.103 1.00 86.75 100 ASN A CA 1
ATOM 801 C C . ASN A 1 100 ? 11.361 -8.403 -18.353 1.00 86.75 100 ASN A C 1
ATOM 803 O O . ASN A 1 100 ? 11.423 -8.349 -17.128 1.00 86.75 100 ASN A O 1
ATOM 807 N N . ALA A 1 101 ? 12.159 -9.205 -19.067 1.00 86.25 101 ALA A N 1
ATOM 808 C CA . ALA A 1 101 ? 13.204 -10.015 -18.452 1.0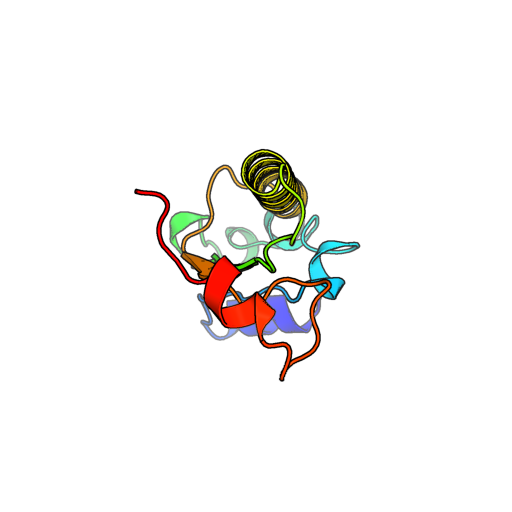0 86.25 101 ALA A CA 1
ATOM 809 C C . ALA A 1 101 ? 14.330 -9.161 -17.846 1.00 86.25 101 ALA A C 1
ATOM 811 O O . ALA A 1 101 ? 14.898 -9.550 -16.829 1.00 86.25 101 ALA A O 1
ATOM 812 N N . ILE A 1 102 ? 14.630 -8.002 -18.440 1.00 83.81 102 ILE A N 1
ATOM 813 C CA . ILE A 1 102 ? 15.656 -7.069 -17.957 1.00 83.81 102 ILE A CA 1
ATOM 814 C C . ILE A 1 102 ? 15.175 -6.410 -16.662 1.00 83.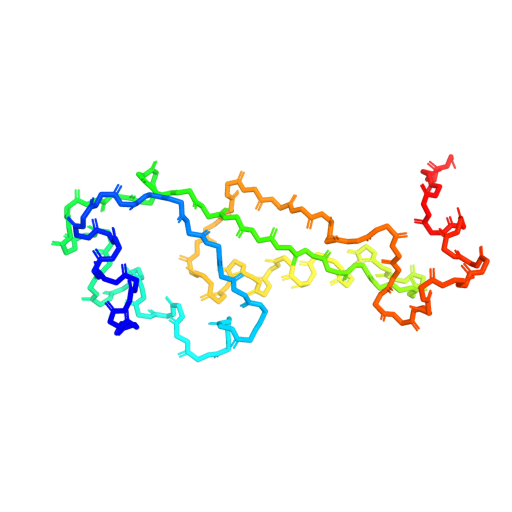81 102 ILE A C 1
ATOM 816 O O . ILE A 1 102 ? 15.878 -6.452 -15.658 1.00 83.81 102 ILE A O 1
ATOM 820 N N . HIS A 1 103 ? 13.936 -5.912 -16.646 1.00 77.38 103 HIS A N 1
ATOM 821 C CA . HIS A 1 103 ? 13.345 -5.237 -15.482 1.00 77.38 103 HIS A CA 1
ATOM 822 C C . HIS A 1 103 ? 13.111 -6.147 -14.260 1.00 77.38 103 HIS A C 1
ATOM 824 O O . HIS A 1 103 ? 12.818 -5.656 -13.174 1.00 77.38 103 HIS A O 1
ATOM 830 N N . ARG A 1 104 ? 13.215 -7.474 -14.416 1.00 80.75 104 ARG A N 1
ATOM 831 C CA . ARG A 1 104 ? 13.111 -8.452 -13.315 1.00 80.75 104 ARG A CA 1
ATOM 832 C C . ARG A 1 104 ? 14.447 -8.744 -12.635 1.00 80.75 104 ARG A C 1
ATOM 834 O O . ARG A 1 104 ? 14.459 -9.436 -11.619 1.00 80.75 104 ARG A O 1
ATOM 841 N N . ARG A 1 105 ? 15.566 -8.306 -13.214 1.00 79.88 105 ARG A N 1
ATOM 842 C CA . ARG A 1 105 ? 16.891 -8.591 -12.661 1.00 79.88 105 ARG A CA 1
ATOM 843 C C . ARG A 1 105 ? 17.133 -7.719 -11.435 1.00 79.88 105 ARG A C 1
ATOM 845 O O . ARG A 1 105 ? 16.808 -6.536 -11.430 1.00 79.88 105 ARG A O 1
ATOM 852 N N . ILE A 1 106 ? 17.713 -8.320 -10.402 1.00 66.06 106 ILE A N 1
ATOM 853 C CA . ILE A 1 106 ? 18.211 -7.587 -9.239 1.00 66.06 106 ILE A CA 1
ATOM 854 C C . ILE A 1 106 ? 19.496 -6.876 -9.690 1.00 66.06 106 ILE A C 1
ATOM 856 O O . ILE A 1 106 ? 20.335 -7.544 -10.301 1.00 66.06 106 ILE A O 1
ATOM 860 N N . PRO A 1 107 ? 19.658 -5.562 -9.444 1.00 62.75 107 PRO A N 1
ATOM 861 C CA . PRO A 1 107 ? 20.919 -4.882 -9.713 1.00 62.75 107 PRO A CA 1
ATOM 862 C C . PRO A 1 107 ? 22.046 -5.581 -8.941 1.00 62.75 107 PRO A C 1
ATOM 864 O O . PRO A 1 107 ? 21.942 -5.739 -7.724 1.00 62.75 107 PRO A O 1
ATOM 867 N N . THR A 1 108 ? 23.066 -6.053 -9.659 1.00 55.44 108 THR A N 1
ATOM 868 C CA . THR A 1 108 ? 24.330 -6.554 -9.093 1.00 55.44 108 THR A CA 1
ATOM 869 C C . THR A 1 108 ? 25.267 -5.410 -8.773 1.00 55.44 108 THR A C 1
ATOM 871 O O . THR A 1 108 ? 25.345 -4.506 -9.636 1.00 55.44 108 THR A O 1
#

InterPro domains:
  IPR036812 NAD(P)-dependent oxidoreductase domain superfamily [G3DSA:3.20.20.100] (2-106)
  IPR036812 NAD(P)-dependent oxidoreductase domain superfamily [SSF51430] (38-90)

Foldseek 3Di:
DPVVVLVCVVVPAQEDEQDPVNLPPDLVCQPPPCHCVVVPHDPVSHAYEYEDAFAPDPCRVVVRVVVVVSSCVSNVHPDHNYYYHPDLAHPPDDPPDPCSVVSNDDDD

Organism: Cylicocyclus nassatus (NCBI:txid53992)

pLDDT: mean 79.0, std 14.67, range [45.56, 94.88]

Secondary structure (DSSP, 8-state):
--HHHHHHHHTT--EE---TTTTTTSSHHHHHTSSGGGGT--GGGSEEEEEE---SSTTHHHHHHHHHHHHHHHHT-S--SEEEE-SSS-TTS-TT-TTHHHHTSPP-